Protein AF-A0A1G5JBS0-F1 (afdb_monomer)

Solvent-accessible surface area (backbone atoms only — not comparable to full-atom values): 3998 Å² total; per-residue (Å²): 116,75,59,58,74,37,72,70,35,43,54,51,50,57,54,40,53,67,51,52,54,47,53,53,51,48,41,28,71,78,66,52,62,76,53,79,88,48,80,59,70,67,51,40,48,49,52,53,52,52,52,51,48,54,54,50,51,51,52,50,53,60,50,54,59,64,70,77,108

Foldseek 3Di:
DVLCPDPVNVVVVVVCCVPVVVLVVCCVPVLVVVDQPDPDPVVSVVSVVVSVVVVVVVVVVVVVVVVVD

Sequence (69 aa):
RRFMKTEKGKRYYKRRKETVERIFADAKELHGLRYAHCRGLHLVQMQCLMTATAQNIKKIATKLSKVQE

Structure (mmCIF, N/CA/C/O backbone):
data_AF-A0A1G5JBS0-F1
#
_entry.id   AF-A0A1G5JBS0-F1
#
loop_
_atom_site.group_PDB
_atom_site.id
_atom_site.type_symbol
_atom_site.label_atom_id
_atom_site.label_alt_id
_atom_site.label_comp_id
_atom_site.label_asym_id
_atom_site.label_entity_id
_atom_site.label_seq_id
_atom_site.pdbx_PDB_ins_code
_atom_site.Cartn_x
_atom_site.Cartn_y
_atom_site.Cartn_z
_atom_site.occupancy
_atom_site.B_iso_or_equiv
_atom_site.auth_seq_id
_atom_site.auth_comp_id
_atom_site.auth_asym_id
_atom_site.auth_atom_id
_atom_site.pdbx_PDB_model_num
ATOM 1 N N . ARG A 1 1 ? 3.145 22.355 2.615 1.00 70.38 1 ARG A N 1
ATOM 2 C CA . ARG A 1 1 ? 4.039 22.480 3.804 1.00 70.38 1 ARG A CA 1
ATOM 3 C C . ARG A 1 1 ? 3.438 23.284 4.970 1.00 70.38 1 ARG A C 1
ATOM 5 O O . ARG A 1 1 ? 3.622 22.849 6.096 1.00 70.38 1 ARG A O 1
ATOM 12 N N . ARG A 1 2 ? 2.707 24.396 4.758 1.00 87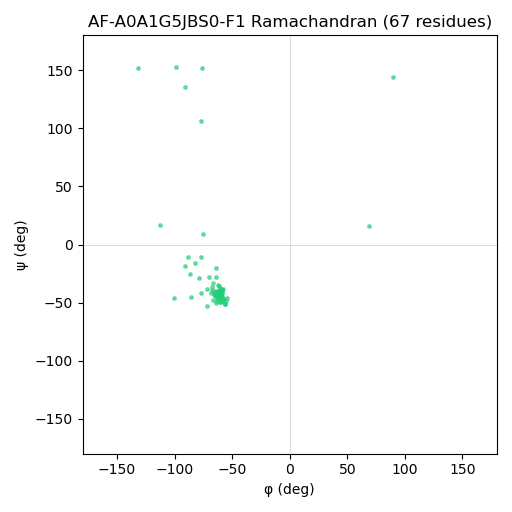.12 2 ARG A N 1
ATOM 13 C CA . ARG A 1 2 ? 2.129 25.217 5.854 1.00 87.12 2 ARG A CA 1
ATOM 14 C C . ARG A 1 2 ? 1.159 24.435 6.769 1.00 87.12 2 ARG A C 1
ATOM 16 O O . ARG A 1 2 ? 1.298 24.505 7.982 1.00 87.12 2 ARG A O 1
ATOM 23 N N . PHE A 1 3 ? 0.288 23.587 6.207 1.00 88.31 3 PHE A N 1
ATOM 24 C CA . PHE A 1 3 ? -0.636 22.724 6.972 1.00 88.31 3 PHE A CA 1
ATOM 25 C C . PHE A 1 3 ? 0.065 21.744 7.930 1.00 88.31 3 PHE A C 1
ATOM 27 O O . PHE A 1 3 ? -0.385 21.562 9.056 1.00 88.31 3 PHE A O 1
ATOM 34 N N . MET A 1 4 ? 1.204 21.167 7.529 1.00 87.81 4 MET A N 1
ATOM 35 C CA . MET A 1 4 ? 1.977 20.218 8.353 1.00 87.81 4 MET A CA 1
ATOM 36 C C . MET A 1 4 ? 2.547 20.857 9.630 1.00 87.81 4 MET A C 1
ATOM 38 O O . MET A 1 4 ? 2.871 20.139 10.569 1.00 87.81 4 MET A O 1
ATOM 42 N N . LYS A 1 5 ? 2.668 22.193 9.675 1.00 91.75 5 LYS A N 1
ATOM 43 C CA . LYS A 1 5 ? 3.130 22.930 10.860 1.00 91.75 5 LYS A CA 1
ATOM 44 C C . LYS A 1 5 ? 2.017 23.174 11.887 1.00 91.75 5 LYS A C 1
ATOM 46 O O . LYS A 1 5 ? 2.326 23.501 13.025 1.00 91.75 5 LYS A O 1
ATOM 51 N N . THR A 1 6 ? 0.750 23.010 11.502 1.00 95.81 6 THR A N 1
ATOM 52 C CA . THR A 1 6 ? -0.395 23.136 12.418 1.00 95.81 6 THR A CA 1
ATOM 53 C C . THR A 1 6 ? -0.523 21.898 13.304 1.00 95.81 6 THR A C 1
ATOM 55 O O . THR A 1 6 ? -0.191 20.793 12.871 1.00 95.81 6 THR A O 1
ATOM 58 N N . GLU A 1 7 ? -1.074 22.046 14.509 1.00 94.31 7 GLU A N 1
ATOM 59 C CA . GLU A 1 7 ? -1.313 20.913 15.419 1.00 94.31 7 GLU A CA 1
ATOM 60 C C . GLU A 1 7 ? -2.212 19.838 14.791 1.00 94.31 7 GLU A C 1
ATOM 62 O O . GLU A 1 7 ? -1.940 18.638 14.880 1.00 94.31 7 GLU A O 1
ATOM 67 N N . LYS A 1 8 ? -3.231 20.261 14.033 1.00 94.12 8 LYS A N 1
ATOM 68 C CA . LYS A 1 8 ? -4.097 19.360 13.262 1.00 94.12 8 LYS A CA 1
ATOM 69 C C . LYS A 1 8 ? -3.300 18.561 12.222 1.00 94.12 8 LYS A C 1
ATOM 71 O O . LYS A 1 8 ? -3.460 17.344 12.123 1.00 94.12 8 LYS A O 1
ATOM 76 N N . GLY A 1 9 ? -2.413 19.224 11.479 1.00 94.50 9 GLY A N 1
ATOM 77 C CA . GLY A 1 9 ? -1.539 18.585 10.495 1.00 94.50 9 GLY A CA 1
ATOM 78 C C . GLY A 1 9 ? -0.582 17.572 11.123 1.00 94.50 9 GLY A C 1
ATOM 79 O O . GLY A 1 9 ? -0.502 16.440 10.644 1.00 94.50 9 GLY A O 1
ATOM 80 N N . LYS A 1 10 ? 0.071 17.934 12.235 1.00 93.56 10 LYS A N 1
ATOM 81 C CA . LYS A 1 10 ? 0.949 17.030 12.998 1.00 93.56 10 LYS A CA 1
ATOM 82 C C . LYS A 1 10 ? 0.196 15.791 13.489 1.00 93.56 10 LYS A C 1
ATOM 84 O O . LYS A 1 10 ? 0.684 14.67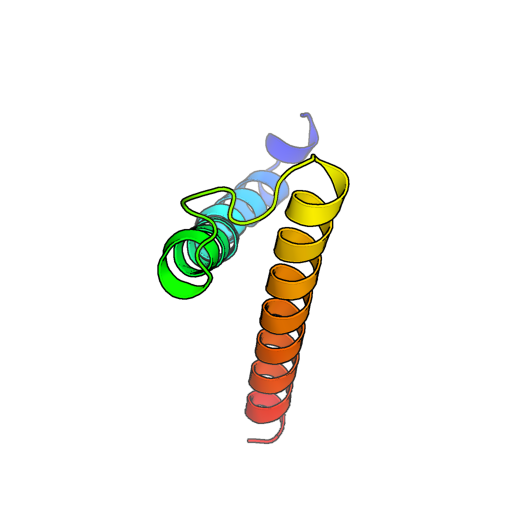3 13.325 1.00 93.56 10 LYS A O 1
ATOM 89 N N . ARG A 1 11 ? -1.024 15.960 14.017 1.00 93.69 11 ARG A N 1
ATOM 90 C CA . ARG A 1 11 ? -1.870 14.850 14.490 1.00 93.69 11 ARG A CA 1
ATOM 91 C C . ARG A 1 11 ? -2.250 13.884 13.367 1.00 93.69 11 ARG A C 1
ATOM 93 O O . ARG A 1 11 ? -2.148 12.670 13.547 1.00 93.69 11 ARG A O 1
ATOM 100 N N . TYR A 1 12 ? -2.668 14.393 12.205 1.00 92.81 12 TYR A N 1
ATOM 101 C CA . TYR A 1 12 ? -2.959 13.529 11.056 1.00 92.81 12 TYR A CA 1
ATOM 102 C C . TYR A 1 12 ? -1.713 12.834 10.532 1.00 92.81 12 TYR A C 1
ATOM 104 O O . TYR A 1 12 ? -1.773 11.655 10.198 1.00 92.81 12 TYR A O 1
ATOM 112 N N . TYR A 1 13 ? -0.586 13.541 10.482 1.00 91.69 13 TYR A N 1
ATOM 113 C CA . TYR A 1 13 ? 0.671 12.960 10.040 1.00 91.69 13 TYR A CA 1
ATOM 114 C C . TYR A 1 13 ? 1.111 11.807 10.950 1.00 91.69 13 TYR A C 1
ATOM 116 O O . TYR A 1 13 ? 1.457 10.743 10.443 1.00 91.69 13 TYR A O 1
ATOM 124 N N . LYS A 1 14 ? 0.988 11.962 12.278 1.00 92.19 14 LYS A N 1
ATOM 125 C CA . LYS A 1 14 ? 1.254 10.887 13.248 1.00 92.19 14 LYS A CA 1
ATOM 126 C C . LYS A 1 14 ? 0.402 9.642 12.971 1.00 92.19 14 LYS A C 1
ATOM 128 O O . LYS A 1 14 ? 0.946 8.561 12.791 1.00 92.19 14 LYS A O 1
ATOM 133 N N . ARG A 1 15 ? -0.919 9.805 12.819 1.00 91.12 15 ARG A N 1
ATOM 134 C CA . ARG A 1 15 ? -1.827 8.689 12.480 1.00 91.12 15 ARG A CA 1
ATOM 135 C C . ARG A 1 15 ? -1.522 8.058 11.120 1.00 91.12 15 ARG A C 1
ATOM 137 O O . ARG A 1 15 ? -1.703 6.856 10.937 1.00 91.12 15 ARG A O 1
ATOM 144 N N . ARG A 1 16 ? -1.097 8.857 10.138 1.00 90.06 16 ARG A N 1
ATOM 145 C CA . ARG A 1 16 ? -0.733 8.352 8.809 1.00 90.06 16 ARG A CA 1
ATOM 146 C C . ARG A 1 16 ? 0.515 7.490 8.859 1.00 90.06 16 ARG A C 1
ATOM 148 O O . ARG A 1 16 ? 0.508 6.475 8.185 1.00 90.06 16 ARG A O 1
ATOM 155 N N . LYS A 1 17 ? 1.526 7.831 9.659 1.00 89.00 17 LYS A N 1
ATOM 156 C CA . LYS A 1 17 ? 2.690 6.951 9.845 1.00 89.00 17 LYS A CA 1
ATOM 157 C C . LYS A 1 17 ? 2.261 5.562 10.311 1.00 89.00 17 LYS A C 1
ATOM 159 O O . LYS A 1 17 ? 2.565 4.567 9.679 1.00 89.00 17 LYS A O 1
ATOM 164 N N . GLU A 1 18 ? 1.410 5.506 11.329 1.00 90.19 18 GLU A N 1
ATOM 165 C CA . GLU A 1 18 ? 0.947 4.236 11.901 1.00 90.19 18 GLU A CA 1
ATOM 166 C C . GLU A 1 18 ? 0.073 3.407 10.943 1.00 90.19 18 GLU A C 1
ATOM 168 O O . GLU A 1 18 ? 0.093 2.179 10.991 1.00 90.19 18 GLU A O 1
ATOM 173 N N . THR A 1 19 ? -0.718 4.060 10.085 1.00 89.75 19 THR A N 1
ATOM 174 C CA . THR A 1 19 ? -1.713 3.379 9.236 1.00 89.75 19 THR A CA 1
ATOM 175 C C . THR A 1 19 ? -1.255 3.179 7.798 1.00 89.75 19 THR A C 1
ATOM 177 O O . THR A 1 19 ? -1.426 2.097 7.247 1.00 89.75 19 THR A O 1
ATOM 180 N N . VAL A 1 20 ? -0.694 4.215 7.179 1.00 89.19 20 VAL A N 1
ATOM 181 C CA . VAL A 1 20 ? -0.239 4.192 5.788 1.00 89.19 20 VAL A CA 1
ATOM 182 C C . VAL A 1 20 ? 1.015 3.337 5.679 1.00 89.19 20 VAL A C 1
ATOM 184 O O . VAL A 1 20 ? 1.013 2.395 4.898 1.00 89.19 20 VAL A O 1
ATOM 187 N N . GLU A 1 21 ? 2.047 3.596 6.488 1.00 89.19 21 GLU A N 1
ATOM 188 C CA . GLU A 1 21 ? 3.314 2.851 6.385 1.00 89.19 21 GLU A CA 1
ATOM 189 C C . GLU A 1 21 ? 3.107 1.357 6.654 1.00 89.19 21 GLU A C 1
ATOM 191 O O . GLU A 1 21 ? 3.692 0.532 5.959 1.00 89.19 21 GLU A O 1
ATOM 196 N N . ARG A 1 22 ? 2.196 1.002 7.572 1.00 90.56 22 ARG A N 1
ATOM 197 C CA . ARG A 1 22 ? 1.836 -0.397 7.839 1.00 90.56 22 ARG A CA 1
ATOM 198 C C . ARG A 1 22 ? 1.201 -1.085 6.628 1.00 90.56 22 ARG A C 1
ATOM 200 O O . ARG A 1 22 ? 1.660 -2.148 6.242 1.00 90.56 22 ARG A O 1
ATOM 207 N N . ILE A 1 23 ? 0.206 -0.462 5.988 1.00 91.81 23 ILE A N 1
ATOM 208 C CA . ILE A 1 23 ? -0.445 -1.038 4.795 1.00 91.81 23 ILE A CA 1
ATOM 209 C C . ILE A 1 23 ? 0.560 -1.210 3.651 1.00 91.81 23 ILE A C 1
ATOM 211 O O . ILE A 1 23 ? 0.532 -2.222 2.958 1.00 91.81 23 ILE A O 1
ATOM 215 N N . PHE A 1 24 ? 1.464 -0.246 3.461 1.00 90.75 24 PHE A N 1
ATOM 216 C CA . PHE A 1 24 ? 2.512 -0.357 2.446 1.00 90.75 24 PHE A CA 1
ATOM 217 C C . PHE A 1 24 ? 3.535 -1.453 2.773 1.00 90.75 24 PHE A C 1
ATOM 219 O O . PHE A 1 24 ? 3.979 -2.142 1.857 1.00 90.75 24 PHE A O 1
ATOM 226 N N . ALA A 1 25 ? 3.887 -1.649 4.048 1.00 93.31 25 ALA A N 1
ATOM 227 C CA . ALA A 1 25 ? 4.737 -2.760 4.472 1.00 93.31 25 ALA A CA 1
ATOM 228 C C . ALA A 1 25 ? 4.063 -4.115 4.198 1.00 93.31 25 ALA A C 1
ATOM 230 O O . ALA A 1 25 ? 4.671 -4.983 3.575 1.00 93.31 25 ALA A O 1
ATOM 231 N N . ASP A 1 26 ? 2.783 -4.256 4.551 1.00 91.88 26 ASP A N 1
ATOM 232 C CA . ASP A 1 26 ? 2.003 -5.465 4.272 1.00 91.88 26 ASP A CA 1
ATOM 233 C C . ASP A 1 26 ? 1.880 -5.710 2.759 1.00 91.88 26 ASP A C 1
ATOM 235 O O . ASP A 1 26 ? 2.047 -6.832 2.291 1.00 91.88 26 ASP A O 1
ATOM 239 N N . ALA A 1 27 ? 1.643 -4.658 1.965 1.00 93.38 27 ALA A N 1
ATOM 240 C CA . ALA A 1 27 ? 1.624 -4.738 0.502 1.00 93.38 27 ALA A CA 1
ATOM 241 C C . ALA A 1 27 ? 2.961 -5.234 -0.069 1.00 93.38 27 ALA A C 1
ATOM 243 O O . ALA A 1 27 ? 2.989 -6.030 -1.009 1.00 93.38 27 ALA A O 1
ATOM 244 N N . LYS A 1 28 ? 4.074 -4.785 0.512 1.00 92.25 28 LYS A N 1
ATOM 245 C CA . LYS A 1 28 ? 5.416 -5.167 0.082 1.00 92.25 28 LYS A CA 1
ATOM 246 C C . LYS A 1 28 ? 5.709 -6.644 0.319 1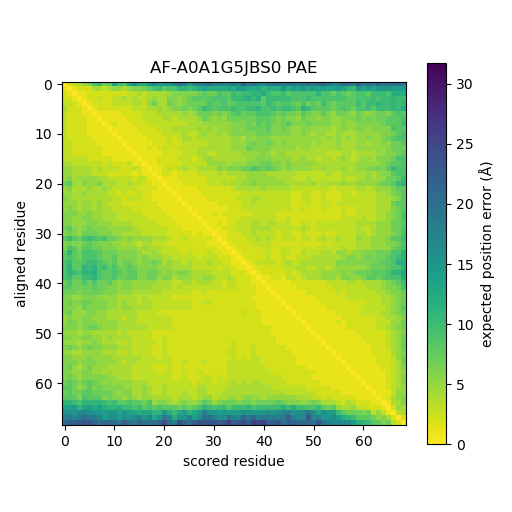.00 92.25 28 LYS A C 1
ATOM 248 O O . LYS A 1 28 ? 6.187 -7.303 -0.601 1.00 92.25 28 LYS A O 1
ATOM 253 N N . GLU A 1 29 ? 5.405 -7.147 1.512 1.00 93.50 29 GLU A N 1
ATOM 254 C CA . GLU A 1 29 ? 5.735 -8.522 1.899 1.00 93.50 29 GLU A CA 1
ATOM 255 C C . GLU A 1 29 ? 4.671 -9.535 1.450 1.00 93.50 29 GLU A C 1
ATOM 257 O O . GLU A 1 29 ? 5.013 -10.568 0.884 1.00 93.50 29 GLU A O 1
ATOM 262 N N . LEU A 1 30 ? 3.37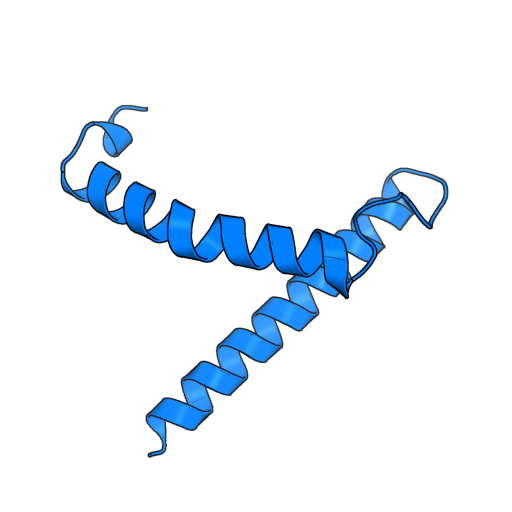8 -9.242 1.641 1.00 92.81 30 LEU A N 1
ATOM 263 C CA . LEU A 1 30 ? 2.292 -10.204 1.394 1.00 92.81 30 LEU A CA 1
ATOM 264 C C . LEU A 1 30 ? 1.801 -10.226 -0.056 1.00 92.81 30 LEU A C 1
ATOM 266 O O . LEU A 1 30 ? 1.252 -11.229 -0.499 1.00 92.81 30 LEU A O 1
ATOM 270 N N . HIS A 1 31 ? 1.968 -9.127 -0.796 1.00 91.62 31 HIS A N 1
ATOM 271 C CA . HIS A 1 31 ? 1.468 -8.999 -2.171 1.00 91.62 31 HIS A CA 1
ATOM 272 C C . HIS A 1 31 ? 2.591 -8.908 -3.215 1.00 91.62 31 HIS A C 1
ATOM 274 O O . HIS A 1 31 ? 2.360 -8.489 -4.351 1.00 91.62 31 HIS A O 1
ATOM 280 N N . GLY A 1 32 ? 3.814 -9.295 -2.836 1.00 90.75 32 GLY A N 1
ATOM 281 C CA . GLY A 1 32 ? 4.940 -9.428 -3.761 1.00 90.75 32 GLY A CA 1
ATOM 282 C C . GLY A 1 32 ? 5.464 -8.108 -4.328 1.00 90.75 32 GLY A C 1
ATOM 283 O O . GLY A 1 32 ? 6.217 -8.121 -5.293 1.00 90.75 32 GLY A O 1
ATOM 284 N N . LEU A 1 33 ? 5.130 -6.950 -3.743 1.00 93.88 33 LEU A N 1
ATOM 285 C CA . LEU A 1 33 ? 5.623 -5.652 -4.238 1.00 93.88 33 LEU A CA 1
ATOM 286 C C . LEU A 1 33 ? 7.096 -5.380 -3.877 1.00 93.88 33 LEU A C 1
ATOM 288 O O . LEU A 1 33 ? 7.595 -4.270 -4.068 1.00 93.88 33 LEU A O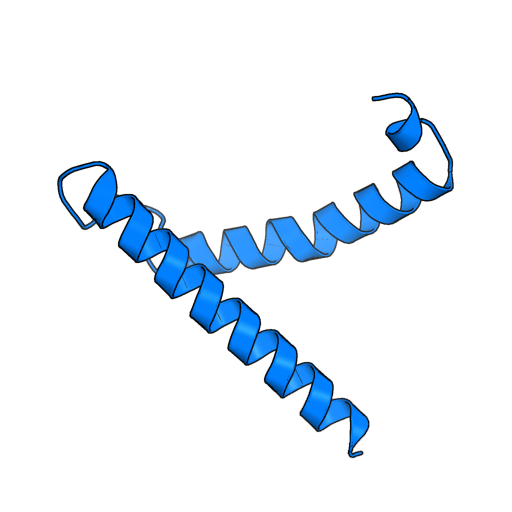 1
ATOM 292 N N . ARG A 1 34 ? 7.813 -6.377 -3.344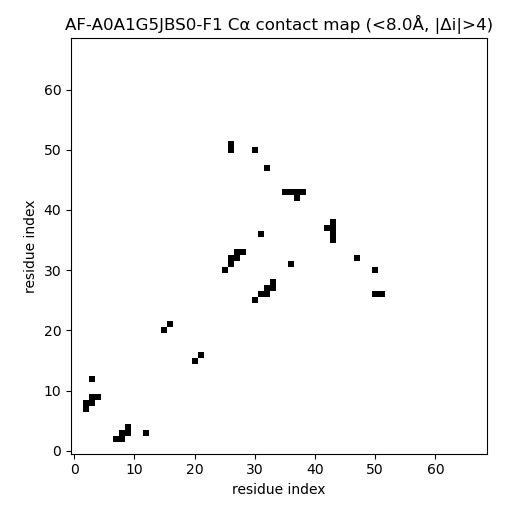 1.00 93.81 34 ARG A N 1
ATOM 293 C CA . ARG A 1 34 ? 9.261 -6.311 -3.112 1.00 93.81 34 ARG A CA 1
ATOM 294 C C . ARG A 1 34 ? 10.060 -6.339 -4.415 1.00 93.81 34 ARG A C 1
ATOM 296 O O . ARG A 1 34 ? 11.137 -5.750 -4.464 1.00 93.81 34 ARG A O 1
ATOM 303 N N . TYR A 1 35 ? 9.507 -6.961 -5.455 1.00 91.31 35 TYR A 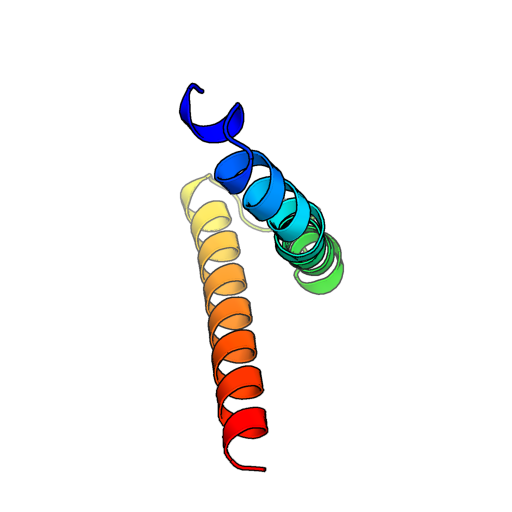N 1
ATOM 304 C CA . TYR A 1 35 ? 10.103 -7.038 -6.783 1.00 91.31 35 TYR A CA 1
ATOM 305 C C . TYR A 1 35 ? 9.074 -6.680 -7.857 1.00 91.31 35 TYR A C 1
ATOM 307 O O . TYR A 1 35 ? 7.872 -6.874 -7.690 1.00 91.31 35 TYR A O 1
ATOM 315 N N . ALA A 1 36 ? 9.551 -6.157 -8.985 1.00 90.75 36 ALA A N 1
ATOM 316 C CA . ALA A 1 36 ? 8.709 -5.972 -10.158 1.00 90.75 36 ALA A CA 1
ATOM 317 C C . ALA A 1 36 ? 8.525 -7.328 -10.853 1.00 90.75 36 ALA A C 1
ATOM 319 O O . ALA A 1 36 ? 9.455 -7.840 -11.473 1.00 90.75 36 ALA A O 1
ATOM 320 N N . HIS A 1 37 ? 7.333 -7.915 -10.734 1.00 88.81 37 HIS A N 1
ATOM 321 C CA . HIS A 1 37 ? 7.020 -9.205 -11.359 1.00 88.81 37 HIS A CA 1
ATOM 322 C C . HIS A 1 37 ? 6.701 -9.074 -12.853 1.00 88.81 37 HIS A C 1
ATOM 324 O O . HIS A 1 37 ? 6.941 -9.998 -13.628 1.00 88.81 37 HIS A O 1
ATOM 330 N N . CYS A 1 38 ? 6.179 -7.921 -13.269 1.00 91.06 38 CYS A N 1
ATOM 331 C CA . CYS A 1 38 ? 5.889 -7.626 -14.665 1.00 91.06 38 CYS A CA 1
ATOM 332 C C . CYS A 1 38 ? 6.999 -6.779 -15.300 1.00 91.06 38 CYS A C 1
ATOM 334 O O . CYS A 1 38 ? 7.668 -5.990 -14.631 1.00 91.06 38 CYS A O 1
ATOM 336 N N . ARG A 1 39 ? 7.162 -6.900 -16.622 1.00 93.88 39 ARG A N 1
ATOM 337 C CA . ARG A 1 39 ? 8.061 -6.041 -17.405 1.00 93.88 39 ARG A CA 1
ATOM 338 C C . ARG A 1 39 ? 7.306 -4.818 -17.923 1.00 93.88 39 ARG A C 1
ATOM 340 O O . ARG A 1 39 ? 6.212 -4.948 -18.458 1.00 93.88 39 ARG A O 1
ATOM 347 N N . GLY A 1 40 ? 7.921 -3.644 -17.804 1.00 95.06 40 GLY A N 1
ATOM 348 C CA . GLY A 1 40 ? 7.346 -2.374 -18.251 1.00 95.06 40 GLY A CA 1
ATOM 349 C C . GLY A 1 40 ? 6.517 -1.661 -17.178 1.00 95.06 40 GLY A C 1
ATOM 350 O O . GLY A 1 40 ? 5.826 -2.282 -16.370 1.00 95.06 40 GLY A O 1
ATOM 351 N N . LEU A 1 41 ? 6.588 -0.325 -17.183 1.00 95.31 41 LEU A N 1
ATOM 352 C CA . LEU A 1 41 ? 5.989 0.530 -16.153 1.00 95.31 41 LEU A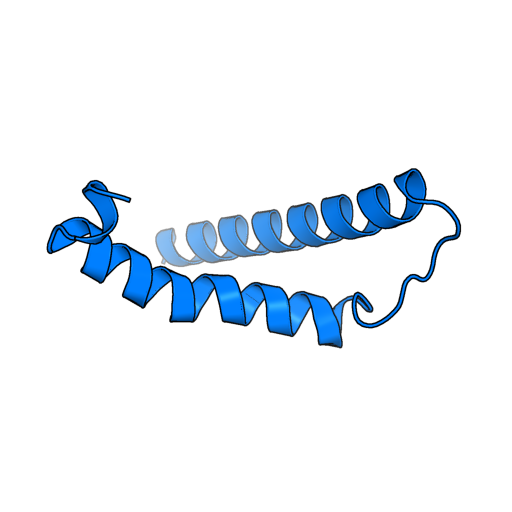 CA 1
ATOM 353 C C . LEU A 1 41 ? 4.475 0.327 -16.026 1.00 95.31 41 LEU A C 1
ATOM 355 O O . LEU A 1 41 ? 3.961 0.261 -14.915 1.00 95.31 41 LEU A O 1
ATOM 359 N N . HIS A 1 42 ? 3.777 0.190 -17.154 1.00 96.88 42 HIS A N 1
ATOM 360 C CA . HIS A 1 42 ? 2.322 0.060 -17.178 1.00 96.88 42 HIS A CA 1
ATOM 361 C C . HIS A 1 42 ? 1.829 -1.192 -16.435 1.00 96.88 42 HIS A C 1
ATOM 363 O O . HIS A 1 42 ? 0.915 -1.109 -15.618 1.00 96.88 42 HIS A O 1
ATOM 369 N N . LEU A 1 43 ? 2.473 -2.342 -16.654 1.00 95.62 43 LEU A N 1
ATOM 370 C CA . LEU A 1 43 ? 2.070 -3.592 -16.007 1.00 95.62 43 LEU A CA 1
ATOM 371 C C . LEU A 1 43 ? 2.409 -3.597 -14.510 1.00 95.62 43 LEU A C 1
ATOM 373 O O . LEU A 1 43 ? 1.604 -4.046 -13.698 1.00 95.62 43 LEU A O 1
ATOM 377 N N . VAL A 1 44 ? 3.557 -3.029 -14.122 1.00 94.94 44 VAL A N 1
ATOM 378 C CA . VAL A 1 44 ? 3.907 -2.854 -12.700 1.00 94.94 44 VAL A CA 1
ATOM 379 C C . VAL A 1 44 ? 2.922 -1.906 -12.007 1.00 94.94 44 VAL A C 1
ATOM 381 O O . VAL A 1 44 ? 2.481 -2.173 -10.891 1.00 94.94 44 VAL A O 1
ATOM 384 N N . GLN A 1 45 ? 2.522 -0.820 -12.674 1.00 95.31 45 GLN A N 1
ATOM 385 C CA . GLN A 1 45 ? 1.485 0.079 -12.164 1.00 95.31 45 GLN A CA 1
ATOM 386 C C . GLN A 1 45 ? 0.153 -0.649 -11.989 1.00 95.31 45 GLN A C 1
ATOM 388 O O . GLN A 1 45 ? -0.468 -0.513 -10.936 1.00 95.31 45 GLN A O 1
ATOM 393 N N . MET A 1 46 ? -0.262 -1.452 -12.970 1.00 95.88 46 MET A N 1
ATOM 394 C CA . MET A 1 46 ? -1.483 -2.249 -12.880 1.00 95.88 46 MET A CA 1
ATOM 395 C C . MET A 1 46 ? -1.448 -3.191 -11.669 1.00 95.88 46 MET A C 1
ATOM 397 O O . MET A 1 46 ? -2.397 -3.197 -10.887 1.00 95.88 46 MET A O 1
ATOM 401 N N . GLN A 1 47 ? -0.341 -3.909 -11.447 1.00 94.19 47 GLN A N 1
ATOM 402 C CA . GLN A 1 47 ? -0.160 -4.761 -10.266 1.00 94.19 47 GLN A CA 1
ATOM 403 C C . GLN A 1 47 ? -0.332 -3.962 -8.963 1.00 94.19 47 GLN A C 1
ATOM 405 O O . GLN A 1 47 ? -1.115 -4.344 -8.093 1.00 94.19 47 GLN A O 1
ATOM 410 N N . CYS A 1 48 ? 0.363 -2.829 -8.832 1.00 94.44 48 CYS A N 1
ATOM 411 C CA . CYS A 1 48 ? 0.279 -1.975 -7.647 1.00 94.44 48 CYS A CA 1
ATOM 412 C C . CYS A 1 48 ? -1.148 -1.460 -7.396 1.00 94.44 48 CYS A C 1
ATOM 414 O O . CYS A 1 48 ? -1.626 -1.488 -6.261 1.00 94.44 48 CYS A O 1
ATOM 416 N N . LEU A 1 49 ? -1.839 -1.004 -8.445 1.00 95.50 49 LEU A N 1
ATOM 417 C CA . LEU A 1 49 ? -3.192 -0.453 -8.351 1.00 95.50 49 LEU A CA 1
ATOM 418 C C . LEU A 1 49 ? -4.224 -1.521 -7.984 1.00 95.50 49 LEU A C 1
ATOM 420 O O . LEU A 1 49 ? -5.084 -1.271 -7.136 1.00 95.50 49 LEU A O 1
ATOM 424 N N . MET A 1 50 ? -4.120 -2.717 -8.564 1.00 95.94 50 MET A N 1
ATOM 425 C CA . MET A 1 50 ? -5.003 -3.839 -8.238 1.00 95.94 50 MET A CA 1
ATOM 426 C C . MET A 1 50 ? -4.813 -4.288 -6.785 1.00 95.94 50 MET A C 1
ATOM 428 O O . MET A 1 50 ? -5.795 -4.433 -6.054 1.00 95.94 50 MET A O 1
ATOM 432 N N . THR A 1 51 ? -3.563 -4.406 -6.325 1.00 95.44 51 THR A N 1
ATOM 433 C CA . THR A 1 51 ? -3.247 -4.718 -4.921 1.00 95.44 51 THR A CA 1
ATOM 434 C C . THR A 1 51 ? -3.818 -3.669 -3.967 1.00 95.44 51 THR A C 1
ATOM 436 O O . THR A 1 51 ? -4.507 -4.014 -3.005 1.00 95.44 51 THR A O 1
ATOM 439 N N . ALA A 1 52 ? -3.600 -2.381 -4.248 1.00 94.75 52 ALA A N 1
ATOM 440 C CA . ALA A 1 52 ? -4.130 -1.297 -3.424 1.00 94.75 52 ALA A CA 1
ATOM 441 C C . ALA A 1 52 ? -5.669 -1.300 -3.390 1.00 94.75 52 ALA A C 1
ATOM 443 O O . ALA A 1 52 ? -6.271 -1.096 -2.335 1.00 94.75 52 ALA A O 1
ATOM 444 N N . THR A 1 53 ? -6.312 -1.574 -4.528 1.00 97.06 53 THR A N 1
ATOM 445 C CA . THR A 1 53 ? -7.773 -1.689 -4.631 1.00 97.06 53 THR A CA 1
ATOM 446 C C . THR A 1 53 ? -8.302 -2.804 -3.733 1.00 97.06 53 THR A C 1
ATOM 448 O O . THR A 1 53 ? -9.185 -2.556 -2.912 1.00 97.06 53 THR A O 1
ATOM 451 N N . ALA A 1 54 ? -7.715 -4.001 -3.805 1.00 95.62 54 ALA A N 1
ATOM 452 C CA . ALA A 1 54 ? -8.111 -5.129 -2.964 1.00 95.62 54 ALA A CA 1
ATOM 453 C C . ALA A 1 54 ? -7.954 -4.822 -1.462 1.00 95.62 54 ALA A C 1
ATOM 455 O O . ALA A 1 54 ? -8.859 -5.082 -0.665 1.00 95.62 54 ALA A O 1
ATOM 456 N N . GLN A 1 55 ? -6.837 -4.201 -1.066 1.00 94.44 55 GLN A N 1
ATOM 457 C CA . GLN A 1 55 ? -6.602 -3.794 0.323 1.00 94.44 55 GLN A CA 1
ATOM 458 C C . GLN A 1 55 ? -7.617 -2.748 0.808 1.00 94.44 55 GLN A C 1
ATOM 460 O O . GLN A 1 55 ? -8.105 -2.831 1.940 1.00 94.44 55 GLN A O 1
ATOM 465 N N . ASN A 1 56 ? -7.976 -1.784 -0.045 1.00 93.69 56 ASN A N 1
ATOM 466 C CA . ASN A 1 56 ? -8.988 -0.779 0.269 1.00 93.69 56 ASN A CA 1
ATOM 467 C C . ASN A 1 56 ? -10.377 -1.405 0.443 1.00 93.69 56 ASN A C 1
ATOM 469 O O . ASN A 1 56 ? -11.058 -1.085 1.418 1.00 93.69 56 ASN A O 1
ATOM 473 N N . ILE A 1 57 ? -10.766 -2.337 -0.433 1.00 96.50 57 ILE A N 1
ATOM 474 C CA . ILE A 1 57 ? -12.033 -3.078 -0.319 1.00 96.50 57 ILE A CA 1
ATOM 475 C C . ILE A 1 57 ? -12.079 -3.844 1.006 1.00 96.50 57 ILE A C 1
ATOM 477 O O . ILE A 1 57 ? -13.030 -3.680 1.771 1.00 96.50 57 ILE A O 1
ATOM 481 N N . LYS A 1 58 ? -11.022 -4.601 1.338 1.00 93.75 58 LYS A N 1
ATOM 482 C CA . LYS A 1 58 ? -10.919 -5.320 2.619 1.00 93.75 58 LYS A CA 1
ATOM 483 C C . LYS A 1 58 ? -11.102 -4.374 3.805 1.00 93.75 58 LYS A C 1
ATOM 485 O O . LYS A 1 58 ? -11.863 -4.665 4.723 1.00 93.75 58 LYS A O 1
ATOM 490 N N . LYS A 1 59 ? -10.437 -3.217 3.777 1.00 92.12 59 LYS A N 1
ATOM 491 C CA . LYS A 1 59 ? -10.526 -2.211 4.841 1.00 92.12 59 LYS A CA 1
ATOM 492 C C . LYS A 1 59 ? -11.941 -1.653 5.002 1.00 92.12 59 LYS A C 1
ATOM 494 O O . LYS A 1 59 ? -12.371 -1.468 6.139 1.00 92.12 59 LYS A O 1
ATOM 499 N N . ILE A 1 60 ? -12.644 -1.383 3.900 1.00 94.94 60 ILE A N 1
ATOM 500 C CA . ILE A 1 60 ? -14.041 -0.924 3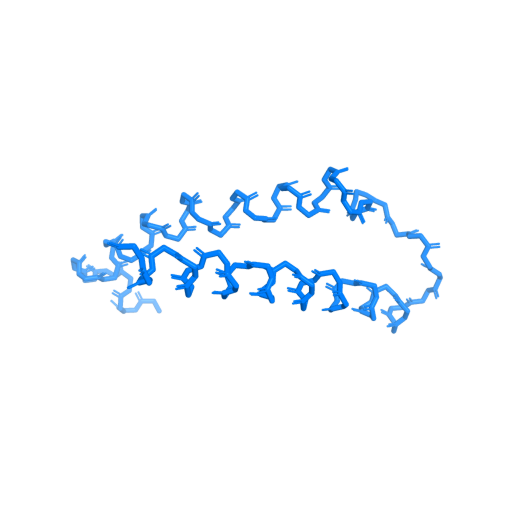.922 1.00 94.94 60 ILE A CA 1
ATOM 501 C C . ILE A 1 60 ? -14.934 -2.019 4.507 1.00 94.94 60 ILE A C 1
ATOM 503 O O . ILE A 1 60 ? -15.643 -1.754 5.472 1.00 94.94 60 ILE A O 1
ATOM 507 N N . ALA A 1 61 ? -14.830 -3.254 4.012 1.00 96.38 61 ALA A N 1
ATOM 508 C CA . ALA A 1 61 ? -15.619 -4.384 4.500 1.00 96.38 61 ALA A CA 1
ATOM 509 C C . ALA A 1 61 ? -15.421 -4.625 6.008 1.00 96.38 61 ALA A C 1
ATOM 511 O O . ALA A 1 61 ? -16.392 -4.704 6.750 1.00 96.38 61 ALA A O 1
ATOM 512 N N . THR A 1 62 ? -14.172 -4.631 6.493 1.00 93.94 62 THR A N 1
ATOM 513 C CA . THR A 1 62 ? -13.869 -4.768 7.932 1.00 93.94 62 THR A CA 1
ATOM 514 C C . THR A 1 62 ? -14.390 -3.596 8.768 1.00 93.94 62 THR A C 1
ATOM 516 O O . THR A 1 62 ? -14.625 -3.739 9.965 1.00 93.94 62 THR A O 1
ATOM 519 N N . LYS A 1 63 ? -14.512 -2.398 8.186 1.00 92.94 63 LYS A N 1
ATOM 520 C CA . LYS A 1 63 ? -15.090 -1.248 8.888 1.00 92.94 63 LYS A CA 1
ATOM 521 C C . LYS A 1 63 ? -16.606 -1.339 8.960 1.00 92.94 63 LYS A C 1
ATOM 523 O O . LYS A 1 63 ? -17.139 -1.043 10.018 1.00 92.94 63 LYS A O 1
ATOM 528 N N . LEU A 1 64 ? -17.258 -1.759 7.880 1.00 94.94 64 LEU A N 1
ATOM 529 C CA . LEU A 1 64 ? -18.706 -1.954 7.841 1.00 94.94 64 LEU A CA 1
ATOM 530 C C . LEU A 1 64 ? -19.145 -3.087 8.774 1.00 94.94 64 LEU A C 1
ATOM 532 O O . LEU A 1 64 ? -20.074 -2.887 9.545 1.00 94.94 64 LEU A O 1
ATOM 536 N N . SER A 1 65 ? -18.422 -4.212 8.795 1.00 94.00 65 SER A N 1
ATOM 537 C CA . SER A 1 65 ? -18.759 -5.345 9.669 1.00 94.00 65 SER A CA 1
ATOM 538 C C . SER A 1 65 ? -18.722 -4.974 11.155 1.00 94.00 65 SER A C 1
ATOM 540 O O . SER A 1 65 ? -19.571 -5.401 11.917 1.00 94.00 65 SER A O 1
ATOM 542 N N . LYS A 1 66 ? -17.768 -4.127 11.559 1.00 85.19 66 LYS A N 1
ATOM 543 C CA . LYS A 1 66 ? -17.617 -3.646 12.945 1.00 85.19 66 LYS A CA 1
ATOM 544 C C . LYS A 1 66 ? -18.610 -2.557 13.350 1.00 85.19 66 LYS A C 1
ATOM 546 O O . LYS A 1 66 ? -18.598 -2.148 14.499 1.00 85.19 66 LYS A O 1
ATOM 551 N N . VAL A 1 67 ? -19.349 -1.993 12.397 1.00 79.50 67 VAL A N 1
ATOM 552 C CA . VAL A 1 67 ? -20.402 -0.995 12.661 1.00 79.50 67 VAL A CA 1
ATOM 553 C C . VAL A 1 67 ? -21.760 -1.679 12.851 1.00 79.50 67 VAL A C 1
ATOM 555 O O . VAL A 1 67 ? -22.677 -1.060 13.376 1.00 79.50 67 VAL A O 1
ATOM 558 N N . GLN A 1 68 ? -21.897 -2.932 12.405 1.00 58.09 68 GLN A N 1
ATOM 559 C CA . GLN A 1 68 ? -23.124 -3.722 12.535 1.00 58.09 68 GLN A CA 1
ATOM 560 C C . GLN A 1 68 ? -23.208 -4.512 13.854 1.00 58.09 68 GLN A C 1
ATOM 562 O O . GLN A 1 68 ? -24.278 -5.032 14.155 1.00 58.09 68 GLN A O 1
ATOM 567 N N . GLU A 1 69 ? -22.110 -4.587 14.611 1.00 50.56 69 GLU A N 1
ATOM 568 C CA . GLU A 1 69 ? -22.047 -5.062 16.006 1.00 50.56 69 GLU A CA 1
ATOM 569 C C . GLU A 1 69 ? -22.148 -3.877 16.975 1.00 50.56 69 GLU A C 1
ATOM 571 O O . GLU A 1 69 ? -22.837 -4.022 18.008 1.00 50.56 69 GLU A O 1
#

Radius of gyration: 15.75 Å; Cα contacts (8 Å, |Δi|>4): 24; chains: 1; bounding box: 33×35×34 Å

pLDDT: mean 91.24, std 7.55, range [50.56, 97.06]

Organism: NCBI:txid1120976

Secondary structure (DSSP, 8-state):
-TGGGSHHHHHHHHHHIIIIIHHHHHHHHHSSTTS--SSSHHHHHHHHHHHHHHHHHHHHHHHHHTT--

InterPro domains:
  IPR025668 Transposase DDE domain [PF13751] (4-60)

Mean predicted aligned error: 4.69 Å